Protein AF-A0A8T5G2V6-F1 (afdb_monomer_lite)

Radius of gyration: 31.59 Å; chains: 1; bounding box: 66×45×73 Å

Sequence (90 aa):
MLSEISKVLDKRRTELTELLENKSGEIEIEKQHQIFGAINEIDVMVQTLEYYRAKELREPTPEIKLIGPQESGSTFKKLFNNINKVFKNR

pLDDT: mean 80.47, std 16.75, range [46.28, 97.81]

Secondary structure (DSSP, 8-state):
-HHHHHHHHHHHHHHHHHHHHHHGGGS-HHHHHHHHHHHHHHHHHHHHHHHHHHHHHHSPPP----------TTHHHHHHHHHHHHTT--

Structure (mmCIF, N/CA/C/O backbone):
data_AF-A0A8T5G2V6-F1
#
_entry.id   AF-A0A8T5G2V6-F1
#
loop_
_atom_site.group_PDB
_atom_site.id
_atom_site.type_symbol
_atom_site.label_atom_id
_atom_site.label_alt_id
_atom_site.label_comp_id
_atom_site.label_asym_id
_atom_site.label_entity_id
_atom_site.label_seq_id
_atom_site.pdbx_PDB_ins_code
_atom_site.Cartn_x
_atom_site.Cartn_y
_atom_site.Cartn_z
_atom_site.occupancy
_atom_site.B_iso_or_equiv
_atom_site.auth_seq_id
_atom_site.auth_comp_id
_atom_site.auth_asym_id
_atom_site.auth_atom_id
_atom_site.pdbx_PDB_model_num
ATOM 1 N N . MET A 1 1 ? 1.894 -7.832 -15.229 1.00 65.62 1 MET A N 1
ATOM 2 C CA . MET A 1 1 ? 2.782 -7.787 -14.049 1.00 65.62 1 MET A CA 1
ATOM 3 C C . MET A 1 1 ? 2.690 -6.463 -13.286 1.00 65.62 1 MET A C 1
ATOM 5 O O . MET A 1 1 ? 1.947 -6.433 -12.317 1.00 65.62 1 MET A O 1
ATOM 9 N N . LEU A 1 2 ? 3.326 -5.352 -13.704 1.00 75.19 2 LEU A N 1
ATOM 10 C CA . LEU A 1 2 ? 3.267 -4.077 -12.948 1.00 75.19 2 LEU A CA 1
ATOM 11 C C . LEU A 1 2 ? 1.831 -3.566 -12.724 1.00 75.19 2 LEU A C 1
ATOM 13 O O . LEU A 1 2 ? 1.473 -3.191 -11.616 1.00 75.19 2 LEU A O 1
ATOM 17 N N . SER A 1 3 ? 0.969 -3.656 -13.742 1.00 77.75 3 SER A N 1
ATOM 18 C CA . SER A 1 3 ? -0.443 -3.264 -13.623 1.00 77.75 3 SER A CA 1
ATOM 19 C C . SER A 1 3 ? -1.269 -4.150 -12.686 1.00 77.75 3 SER A C 1
ATOM 21 O O . SER A 1 3 ? -2.317 -3.727 -12.216 1.00 77.75 3 SER A O 1
ATOM 23 N N . GLU A 1 4 ? -0.866 -5.403 -12.472 1.00 86.75 4 GLU A N 1
ATOM 24 C CA . GLU A 1 4 ? -1.564 -6.323 -11.563 1.00 86.75 4 GLU A CA 1
ATOM 25 C C . GLU A 1 4 ? -1.154 -6.046 -10.121 1.00 86.75 4 GLU A C 1
ATOM 27 O O . GLU A 1 4 ? -2.012 -6.015 -9.244 1.00 86.75 4 GLU A O 1
ATOM 32 N N . ILE A 1 5 ? 0.131 -5.753 -9.898 1.00 88.75 5 ILE A N 1
ATOM 33 C CA . ILE A 1 5 ? 0.656 -5.333 -8.596 1.00 88.75 5 ILE A CA 1
ATOM 34 C C . ILE A 1 5 ? -0.028 -4.036 -8.149 1.00 88.75 5 ILE A C 1
ATOM 36 O O . ILE A 1 5 ? -0.551 -3.993 -7.038 1.00 88.75 5 ILE A O 1
ATOM 40 N N . SER A 1 6 ? -0.123 -3.023 -9.021 1.00 87.12 6 SER A N 1
ATOM 41 C CA . SER A 1 6 ? -0.829 -1.772 -8.699 1.00 87.12 6 SER A CA 1
ATOM 42 C C . SER A 1 6 ? -2.286 -2.011 -8.292 1.00 87.12 6 SER A C 1
ATOM 44 O O . SER A 1 6 ? -2.722 -1.485 -7.279 1.00 87.12 6 SER A O 1
ATOM 46 N N . LYS A 1 7 ? -3.022 -2.880 -9.002 1.00 90.88 7 LYS A N 1
ATOM 47 C CA . LYS A 1 7 ? -4.419 -3.206 -8.654 1.00 90.88 7 LYS A CA 1
ATOM 48 C C . LYS A 1 7 ? -4.558 -3.856 -7.278 1.00 90.88 7 LYS A C 1
ATOM 50 O O . LYS A 1 7 ? -5.517 -3.574 -6.565 1.00 90.88 7 LYS A O 1
ATOM 55 N N . VAL A 1 8 ? -3.637 -4.752 -6.917 1.00 95.38 8 VAL A N 1
ATOM 56 C CA . VAL A 1 8 ? -3.638 -5.400 -5.595 1.00 95.38 8 VAL A CA 1
ATOM 57 C C . VAL A 1 8 ? -3.340 -4.379 -4.499 1.00 95.38 8 VAL A C 1
ATOM 59 O O . VAL A 1 8 ? -4.016 -4.378 -3.472 1.00 95.38 8 VAL A O 1
ATOM 62 N N . LEU A 1 9 ? -2.369 -3.496 -4.734 1.00 94.44 9 LEU A N 1
ATOM 63 C CA . LEU A 1 9 ? -2.002 -2.427 -3.809 1.00 94.44 9 LEU A CA 1
ATOM 64 C C . LEU A 1 9 ? -3.147 -1.425 -3.614 1.00 94.44 9 LEU A C 1
ATOM 66 O O . LEU A 1 9 ? -3.505 -1.142 -2.475 1.00 94.44 9 LEU A O 1
ATOM 70 N N . ASP A 1 10 ? -3.786 -0.975 -4.694 1.00 93.00 10 ASP A N 1
ATOM 71 C CA . ASP A 1 10 ? -4.944 -0.076 -4.625 1.00 93.00 10 ASP A CA 1
ATOM 72 C C . ASP A 1 10 ? -6.104 -0.705 -3.854 1.00 93.00 10 ASP A C 1
ATOM 74 O O . ASP A 1 10 ? -6.673 -0.073 -2.964 1.00 93.00 10 ASP A O 1
ATOM 78 N N . LYS A 1 11 ? -6.420 -1.977 -4.137 1.00 96.25 11 LYS A N 1
ATOM 79 C CA . LYS A 1 11 ? -7.444 -2.709 -3.385 1.00 96.25 11 LYS A CA 1
ATOM 80 C C . LYS A 1 11 ? -7.102 -2.744 -1.896 1.00 96.25 11 LYS A C 1
ATOM 82 O O . LYS A 1 11 ? -7.967 -2.491 -1.061 1.00 96.25 11 LYS A O 1
ATOM 87 N N . ARG A 1 12 ? -5.843 -3.034 -1.558 1.00 97.12 12 ARG A N 1
ATOM 88 C CA . ARG A 1 12 ? -5.404 -3.104 -0.165 1.00 97.12 12 ARG A CA 1
ATOM 89 C C . ARG A 1 12 ? -5.474 -1.746 0.528 1.00 97.12 12 ARG A C 1
ATOM 91 O O . ARG A 1 12 ? -5.866 -1.696 1.691 1.00 97.12 12 ARG A O 1
ATOM 98 N N . ARG A 1 13 ? -5.141 -0.660 -0.174 1.00 96.94 13 ARG A N 1
ATOM 99 C CA . ARG A 1 13 ? -5.318 0.705 0.333 1.00 96.94 13 ARG A CA 1
ATOM 100 C C . ARG A 1 13 ? -6.779 0.953 0.688 1.00 96.94 13 ARG A C 1
ATOM 102 O O . ARG A 1 13 ? -7.052 1.339 1.816 1.00 96.94 13 ARG A O 1
ATOM 109 N N . THR A 1 14 ? -7.700 0.662 -0.233 1.00 97.06 14 THR A N 1
ATOM 110 C CA . THR A 1 14 ? -9.142 0.830 -0.007 1.00 97.06 14 THR A CA 1
ATOM 111 C C . THR A 1 14 ? -9.624 0.047 1.212 1.00 97.06 14 THR A C 1
ATOM 113 O O . THR A 1 14 ? -10.270 0.629 2.075 1.00 97.06 14 THR A O 1
ATOM 116 N N . GLU A 1 15 ? -9.243 -1.226 1.350 1.00 97.31 15 GLU A N 1
ATOM 117 C CA . GLU A 1 15 ? -9.611 -2.042 2.519 1.00 97.31 15 GLU A CA 1
ATOM 118 C C . GLU A 1 15 ? -9.129 -1.431 3.848 1.00 97.31 15 GLU A C 1
ATOM 120 O O . GLU A 1 15 ? -9.835 -1.478 4.854 1.00 97.31 15 GLU A O 1
ATOM 125 N N . LEU A 1 16 ? -7.914 -0.874 3.872 1.00 97.00 16 LEU A N 1
ATOM 126 C CA . LEU A 1 16 ? -7.339 -0.255 5.069 1.00 97.00 16 LEU A CA 1
ATOM 127 C C . LEU A 1 16 ? -7.987 1.097 5.386 1.00 97.00 16 LEU A C 1
ATOM 129 O O . LEU A 1 16 ? -8.224 1.401 6.556 1.00 97.00 16 LEU A O 1
ATOM 133 N N . THR A 1 17 ? -8.304 1.888 4.362 1.00 96.38 17 THR A N 1
ATOM 134 C CA . THR A 1 17 ? -9.058 3.136 4.511 1.00 96.38 17 THR A CA 1
ATOM 135 C C . THR A 1 17 ? -10.449 2.855 5.069 1.00 96.38 17 THR A C 1
ATOM 137 O O . THR A 1 17 ? -10.818 3.430 6.090 1.00 96.38 17 THR A O 1
ATOM 140 N N . GLU A 1 18 ? -11.174 1.895 4.490 1.00 96.62 18 GLU A N 1
ATOM 141 C CA . GLU A 1 18 ? -12.493 1.476 4.975 1.00 96.62 18 GLU A CA 1
ATOM 142 C C . GLU A 1 18 ? -12.435 0.955 6.415 1.00 96.62 18 GLU A C 1
ATOM 144 O O . GLU A 1 18 ? -13.357 1.189 7.200 1.00 96.62 18 GLU A O 1
ATOM 149 N N . LEU A 1 19 ? -11.358 0.256 6.787 1.00 95.12 19 LEU A N 1
ATOM 150 C CA . LEU A 1 19 ? -11.155 -0.218 8.152 1.00 95.12 19 LEU A CA 1
ATOM 151 C C . LEU A 1 19 ? -11.036 0.948 9.147 1.00 95.12 19 LEU A C 1
ATOM 153 O O . LEU A 1 19 ? -11.636 0.888 10.220 1.00 95.12 19 LEU A O 1
ATOM 157 N N . LEU A 1 20 ? -10.303 2.010 8.803 1.00 94.81 20 LEU A N 1
ATOM 158 C CA . LEU A 1 20 ? -10.188 3.199 9.654 1.00 94.81 20 LEU A CA 1
ATOM 159 C C . LEU A 1 20 ? -11.485 4.009 9.690 1.00 94.81 20 LEU A C 1
ATOM 161 O O . LEU A 1 20 ? -11.928 4.408 10.766 1.00 94.81 20 LEU A O 1
ATOM 165 N N . GLU A 1 21 ? -12.119 4.229 8.543 1.00 93.94 21 GLU A N 1
ATOM 166 C CA . GLU A 1 21 ? -13.341 5.034 8.463 1.00 93.94 21 GLU A CA 1
ATOM 167 C C . GLU A 1 21 ? -14.496 4.387 9.231 1.00 93.94 21 GLU A C 1
ATOM 169 O O . GLU A 1 21 ? -15.197 5.067 9.979 1.00 93.94 21 GLU A O 1
ATOM 174 N N . ASN A 1 22 ? -14.657 3.067 9.108 1.00 94.56 22 ASN A N 1
ATOM 175 C CA . ASN A 1 22 ? -15.806 2.368 9.679 1.00 94.56 22 ASN A CA 1
ATOM 176 C C . ASN A 1 22 ? -15.559 1.806 11.083 1.00 94.56 22 ASN A C 1
ATOM 178 O O . ASN A 1 22 ? -16.523 1.560 11.804 1.00 94.56 22 ASN A O 1
ATOM 182 N N . LYS A 1 23 ? -14.300 1.553 11.471 1.00 92.94 23 LYS A N 1
ATOM 183 C CA . LYS A 1 23 ? -13.970 0.868 12.736 1.00 92.94 23 LYS A CA 1
ATOM 184 C C . LYS A 1 23 ? -12.918 1.576 13.587 1.00 92.94 23 LYS A C 1
ATOM 186 O O . LYS A 1 23 ? -12.463 0.995 14.567 1.00 92.94 23 LYS A O 1
ATOM 191 N N . SER A 1 24 ? -12.537 2.820 13.287 1.00 87.69 24 SER A N 1
ATOM 192 C CA . SER A 1 24 ? -11.554 3.564 14.103 1.00 87.69 24 SER A CA 1
ATOM 193 C C . SER A 1 24 ? -11.911 3.605 15.591 1.00 87.69 24 SER A C 1
ATOM 195 O O . SER A 1 24 ? -11.033 3.409 16.420 1.00 87.69 24 SER A O 1
ATOM 197 N N . GLY A 1 25 ? -13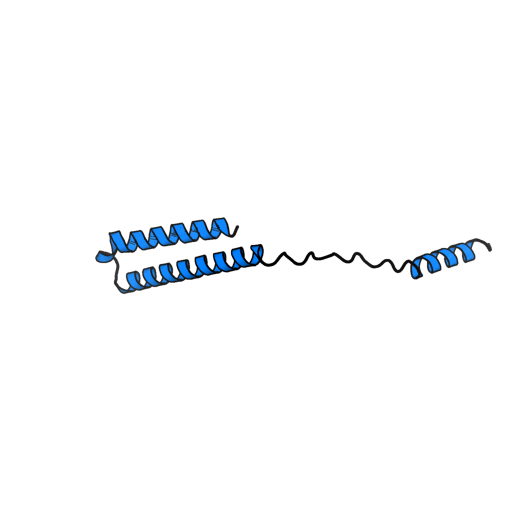.187 3.770 15.952 1.00 90.81 25 GLY A N 1
ATOM 198 C CA . GLY A 1 25 ? -13.623 3.764 17.356 1.00 90.81 25 GLY A CA 1
ATOM 199 C C . GLY A 1 25 ? -13.391 2.441 18.105 1.00 90.81 25 GLY A C 1
ATOM 200 O O . GLY A 1 25 ? -13.367 2.438 19.332 1.00 90.81 25 GLY A O 1
ATOM 201 N N . GLU A 1 26 ? -13.201 1.334 17.383 1.00 94.56 26 GLU A N 1
ATOM 202 C CA . GLU A 1 26 ? -12.974 -0.015 17.927 1.00 94.56 26 GLU A CA 1
ATOM 203 C C . GLU A 1 26 ? -11.493 -0.433 17.880 1.00 94.56 26 GLU A C 1
ATOM 205 O O . GLU A 1 26 ? -11.112 -1.451 18.458 1.00 94.56 26 GLU A O 1
ATOM 210 N N . ILE A 1 27 ? -10.650 0.332 17.181 1.00 93.94 27 ILE A N 1
ATOM 211 C CA . ILE A 1 27 ? -9.236 0.021 16.959 1.00 93.94 27 ILE A CA 1
ATOM 212 C C . ILE A 1 27 ? -8.386 0.841 17.931 1.00 93.94 27 ILE A C 1
ATOM 214 O O . ILE A 1 27 ? -8.550 2.054 18.048 1.00 93.94 27 ILE A O 1
ATOM 218 N N . GLU A 1 28 ? -7.421 0.202 18.590 1.00 96.50 28 GLU A N 1
ATOM 219 C CA . GLU A 1 28 ? -6.453 0.904 19.437 1.00 96.50 28 GLU A CA 1
ATOM 220 C C . GLU A 1 28 ? -5.683 1.972 18.646 1.00 96.50 28 GLU A C 1
ATOM 222 O O . GLU A 1 28 ? -5.275 1.741 17.509 1.00 96.50 28 GLU A O 1
ATOM 227 N N . ILE A 1 29 ? -5.421 3.129 19.259 1.00 95.38 29 ILE A N 1
ATOM 228 C CA . ILE A 1 29 ? -4.755 4.271 18.603 1.00 95.38 29 ILE A CA 1
ATOM 229 C C . ILE A 1 29 ? -3.430 3.861 17.940 1.00 95.38 29 ILE A C 1
ATOM 231 O O . ILE A 1 29 ? -3.144 4.260 16.813 1.00 95.38 29 ILE A O 1
ATOM 235 N N . GLU A 1 30 ? -2.636 3.015 18.599 1.00 95.94 30 GLU A N 1
ATOM 236 C CA . GLU A 1 30 ? -1.381 2.515 18.030 1.00 95.94 30 GLU A CA 1
ATOM 237 C C . GLU A 1 30 ? -1.617 1.728 16.732 1.00 95.94 30 GLU A C 1
ATOM 239 O O . GLU A 1 30 ? -0.909 1.912 15.740 1.00 95.94 30 GLU A O 1
ATOM 244 N N . LYS A 1 31 ? -2.659 0.892 16.703 1.00 96.06 31 LYS A N 1
ATOM 245 C CA . LYS A 1 31 ? -3.059 0.145 15.509 1.00 96.06 31 LYS A CA 1
ATOM 246 C C . LYS A 1 31 ? -3.587 1.062 14.415 1.00 96.06 31 LYS A C 1
ATOM 248 O O . LYS A 1 31 ? -3.276 0.825 13.251 1.00 96.06 31 LYS A O 1
ATOM 253 N N . GLN A 1 32 ? -4.298 2.132 14.762 1.00 96.12 32 GLN A N 1
ATOM 254 C CA . GLN A 1 32 ? -4.715 3.135 13.780 1.00 96.12 32 GLN A CA 1
ATOM 255 C C . GLN A 1 32 ? -3.507 3.805 13.114 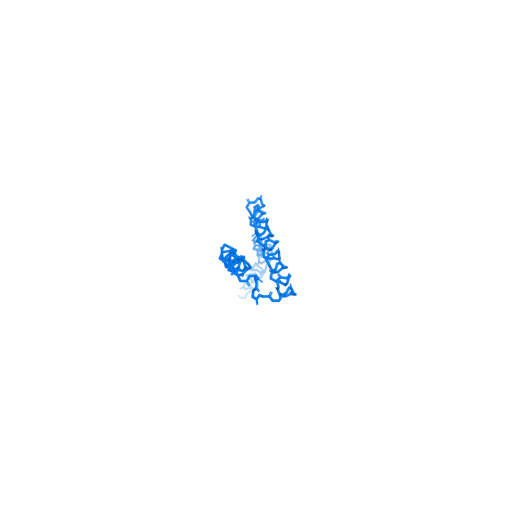1.00 96.12 32 GLN A C 1
ATOM 257 O O . GLN A 1 32 ? -3.463 3.899 11.888 1.00 96.12 32 GLN A O 1
ATOM 262 N N . HIS A 1 33 ? -2.493 4.197 13.893 1.00 96.50 33 HIS A N 1
ATOM 263 C CA . HIS A 1 33 ? -1.250 4.755 13.351 1.00 96.50 33 HIS A CA 1
ATOM 264 C C . HIS A 1 33 ? -0.503 3.759 12.458 1.00 96.50 33 HIS A C 1
ATOM 266 O O . HIS A 1 33 ? -0.011 4.144 11.400 1.00 96.50 33 HIS A O 1
ATOM 272 N N . GLN A 1 34 ? -0.447 2.479 12.842 1.00 97.25 34 GLN A N 1
ATOM 273 C CA . GLN A 1 34 ? 0.150 1.428 12.008 1.00 97.25 34 GLN A CA 1
ATOM 274 C C . GLN A 1 34 ? -0.590 1.285 10.670 1.00 97.25 34 GLN A C 1
ATOM 276 O O . GLN A 1 34 ? 0.049 1.201 9.623 1.00 97.25 34 GLN A O 1
ATOM 281 N N . ILE A 1 35 ? -1.927 1.306 10.688 1.00 97.06 35 ILE A N 1
ATOM 282 C CA . ILE A 1 35 ? -2.739 1.246 9.466 1.00 97.06 35 ILE A CA 1
ATOM 283 C C . ILE A 1 35 ? -2.498 2.484 8.594 1.00 97.06 35 ILE A C 1
ATOM 285 O O . ILE A 1 35 ? -2.318 2.349 7.386 1.00 97.06 35 ILE A O 1
ATOM 289 N N . PHE A 1 36 ? -2.430 3.673 9.194 1.00 96.94 36 PHE A N 1
ATOM 290 C CA . PHE A 1 36 ? -2.130 4.909 8.471 1.00 96.94 36 PHE A CA 1
ATOM 291 C C . PHE A 1 36 ? -0.738 4.870 7.819 1.00 96.94 36 PHE A C 1
ATOM 293 O O . PHE A 1 36 ? -0.585 5.235 6.654 1.00 96.94 36 PHE A O 1
ATOM 300 N N . GLY A 1 37 ? 0.268 4.364 8.540 1.00 97.75 37 GLY A N 1
ATOM 301 C CA . GLY A 1 37 ? 1.609 4.137 8.000 1.00 97.75 37 GLY A CA 1
ATOM 302 C C . GLY A 1 37 ? 1.595 3.184 6.804 1.00 97.75 37 GLY A C 1
ATOM 303 O O . GLY A 1 37 ? 2.150 3.509 5.757 1.00 97.75 37 GLY A O 1
ATOM 304 N N . ALA A 1 38 ? 0.877 2.063 6.917 1.00 97.75 38 ALA A N 1
ATOM 305 C CA . ALA A 1 38 ? 0.738 1.097 5.830 1.00 97.75 38 ALA A CA 1
ATOM 306 C C . ALA A 1 38 ? 0.040 1.688 4.589 1.00 97.75 38 ALA A C 1
ATOM 308 O O . ALA A 1 38 ? 0.462 1.416 3.467 1.00 97.75 38 ALA A O 1
ATOM 309 N N . ILE A 1 39 ? -0.996 2.517 4.769 1.00 97.81 39 ILE A N 1
ATOM 310 C CA . ILE A 1 39 ? -1.658 3.240 3.667 1.00 97.81 39 ILE A CA 1
ATOM 311 C C . ILE A 1 39 ? -0.649 4.136 2.937 1.00 97.81 39 ILE A C 1
ATOM 313 O O . ILE A 1 39 ? -0.542 4.072 1.713 1.00 97.81 39 ILE A O 1
ATOM 317 N N . ASN A 1 40 ? 0.137 4.915 3.683 1.00 97.62 40 ASN A N 1
ATOM 318 C CA . ASN A 1 40 ? 1.131 5.814 3.103 1.00 97.62 40 ASN A CA 1
ATOM 319 C C . ASN A 1 40 ? 2.252 5.058 2.365 1.00 97.62 40 ASN A C 1
ATOM 321 O O . ASN A 1 40 ? 2.669 5.465 1.282 1.00 97.62 40 ASN A O 1
ATOM 325 N N . GLU A 1 41 ? 2.726 3.936 2.912 1.00 97.81 41 GLU A N 1
ATOM 326 C CA . GLU A 1 41 ? 3.704 3.074 2.232 1.00 97.81 41 GLU A CA 1
ATOM 327 C C . GLU A 1 41 ? 3.162 2.519 0.908 1.00 97.81 41 GLU A C 1
ATOM 329 O O . GLU A 1 41 ? 3.887 2.476 -0.090 1.00 97.81 41 GLU A O 1
ATOM 334 N N . ILE A 1 42 ? 1.880 2.137 0.875 1.00 96.75 42 ILE A N 1
ATOM 335 C CA . ILE A 1 42 ? 1.215 1.690 -0.353 1.00 96.75 42 ILE A CA 1
ATOM 336 C C . ILE A 1 42 ? 1.182 2.816 -1.391 1.00 96.75 42 ILE A C 1
ATOM 338 O O . ILE A 1 42 ? 1.540 2.573 -2.546 1.00 96.75 42 ILE A O 1
ATOM 342 N N . ASP A 1 43 ? 0.814 4.037 -1.003 1.00 95.56 43 ASP A N 1
ATOM 343 C CA . ASP A 1 43 ? 0.766 5.173 -1.933 1.00 95.56 43 ASP A CA 1
ATOM 344 C C . ASP A 1 43 ? 2.142 5.490 -2.532 1.00 95.56 43 ASP A C 1
ATOM 346 O O . ASP A 1 43 ? 2.273 5.652 -3.750 1.00 95.56 43 ASP A O 1
ATOM 350 N N . VAL A 1 44 ? 3.192 5.499 -1.705 1.00 96.75 44 VAL A N 1
ATOM 351 C CA . VAL A 1 44 ? 4.577 5.693 -2.170 1.00 96.75 44 VAL A CA 1
ATOM 352 C C . VAL A 1 44 ? 4.999 4.581 -3.135 1.00 96.75 44 VAL A C 1
ATOM 354 O O . VAL A 1 44 ? 5.640 4.851 -4.159 1.00 96.75 44 VAL A O 1
ATOM 357 N N . MET A 1 45 ? 4.630 3.329 -2.855 1.00 95.69 45 MET A N 1
ATOM 358 C CA . MET A 1 45 ? 4.934 2.206 -3.740 1.00 95.69 45 MET A CA 1
ATOM 359 C C . MET A 1 45 ? 4.221 2.350 -5.090 1.00 95.69 45 MET A C 1
ATOM 361 O O . MET A 1 45 ? 4.860 2.200 -6.132 1.00 95.69 45 MET A O 1
ATOM 365 N N . VAL A 1 46 ? 2.926 2.682 -5.100 1.00 92.88 46 VAL A N 1
ATOM 366 C CA . VAL A 1 46 ? 2.160 2.878 -6.344 1.00 92.88 46 VAL A CA 1
ATOM 367 C C . VAL A 1 46 ? 2.787 3.981 -7.200 1.00 92.88 46 VAL A C 1
ATOM 369 O O . VAL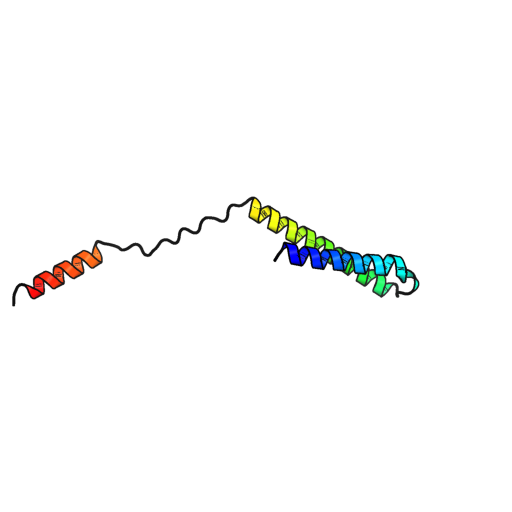 A 1 46 ? 3.070 3.740 -8.375 1.00 92.88 46 VAL A O 1
ATOM 372 N N . GLN A 1 47 ? 3.113 5.134 -6.608 1.00 93.31 47 GLN A N 1
ATOM 373 C CA . GLN A 1 47 ? 3.789 6.235 -7.311 1.00 93.31 47 GLN A CA 1
ATOM 374 C C . GLN A 1 47 ? 5.147 5.809 -7.883 1.00 93.31 47 GLN A C 1
ATOM 376 O O . GLN A 1 47 ? 5.514 6.178 -9.001 1.00 93.31 47 GLN A O 1
ATOM 381 N N . THR A 1 48 ? 5.890 4.992 -7.136 1.00 93.69 48 THR A N 1
ATOM 382 C CA . THR A 1 48 ? 7.182 4.464 -7.585 1.00 93.69 48 THR A CA 1
ATOM 383 C C . THR A 1 48 ? 7.013 3.558 -8.807 1.00 93.69 48 THR A C 1
ATOM 385 O O . THR A 1 48 ? 7.743 3.700 -9.791 1.00 93.69 48 THR A O 1
ATOM 388 N N . LEU A 1 49 ? 6.030 2.653 -8.796 1.00 91.12 49 LEU A N 1
ATOM 389 C CA . LEU A 1 49 ? 5.740 1.776 -9.936 1.00 91.12 49 LEU A CA 1
ATOM 390 C C . LEU A 1 49 ? 5.296 2.573 -11.171 1.00 91.12 49 LEU A C 1
ATOM 392 O O . LEU A 1 49 ? 5.718 2.266 -12.288 1.00 91.12 49 LEU A O 1
ATOM 396 N N . GLU A 1 50 ? 4.482 3.611 -10.981 1.00 90.00 50 GLU A N 1
ATOM 397 C CA . GLU A 1 50 ? 4.067 4.513 -12.060 1.00 90.00 50 GLU A CA 1
ATOM 398 C C . GLU A 1 50 ? 5.247 5.267 -12.670 1.00 90.00 50 GLU A C 1
ATOM 400 O O . GLU A 1 50 ? 5.352 5.346 -13.897 1.00 90.00 50 GLU A O 1
ATOM 405 N N . TYR A 1 51 ? 6.169 5.760 -11.838 1.00 91.12 51 TYR A N 1
ATOM 406 C CA . TYR A 1 51 ? 7.398 6.398 -12.301 1.00 91.12 51 TYR A CA 1
ATOM 407 C C . TYR A 1 51 ? 8.213 5.465 -13.207 1.00 91.12 51 TYR A C 1
ATOM 409 O O . TYR A 1 51 ? 8.578 5.857 -14.318 1.00 91.12 51 TYR A O 1
ATOM 417 N N . TYR A 1 52 ? 8.465 4.223 -12.780 1.00 87.25 52 TYR A N 1
ATOM 418 C CA . TYR A 1 52 ? 9.239 3.270 -13.583 1.00 87.25 52 TYR A CA 1
ATOM 419 C C . TYR A 1 52 ? 8.518 2.877 -14.871 1.00 87.25 52 TYR A C 1
ATOM 421 O O . TYR A 1 52 ? 9.143 2.840 -15.929 1.00 87.25 52 TYR A O 1
ATOM 429 N N . ARG A 1 53 ? 7.196 2.696 -14.824 1.00 86.12 53 ARG A N 1
ATOM 430 C CA . ARG A 1 53 ? 6.391 2.452 -16.026 1.00 86.12 53 ARG A CA 1
ATOM 431 C C . ARG A 1 53 ? 6.472 3.619 -17.015 1.00 86.12 53 ARG A C 1
ATOM 433 O O . ARG A 1 53 ? 6.605 3.410 -18.219 1.00 86.12 53 ARG A O 1
ATOM 440 N N . ALA A 1 54 ? 6.389 4.854 -16.524 1.00 86.38 54 ALA A N 1
ATOM 441 C CA . ALA A 1 54 ? 6.521 6.044 -17.357 1.00 86.38 54 ALA A CA 1
ATOM 442 C C . ALA A 1 54 ? 7.942 6.193 -17.921 1.00 86.38 54 ALA A C 1
ATOM 444 O O . ALA A 1 54 ? 8.106 6.663 -19.047 1.00 86.38 54 ALA A O 1
ATOM 445 N N . LYS A 1 55 ? 8.961 5.779 -17.162 1.00 86.19 55 LYS A N 1
ATOM 446 C CA . LYS A 1 55 ? 10.354 5.762 -17.611 1.00 86.19 55 LYS A CA 1
ATOM 447 C C . LYS A 1 55 ? 10.576 4.752 -18.740 1.00 86.19 55 LYS A C 1
ATOM 449 O O . LYS A 1 55 ? 11.148 5.133 -19.756 1.00 86.19 55 LYS A O 1
ATOM 454 N N . GLU A 1 56 ? 10.065 3.527 -18.611 1.00 79.56 56 GLU A N 1
ATOM 455 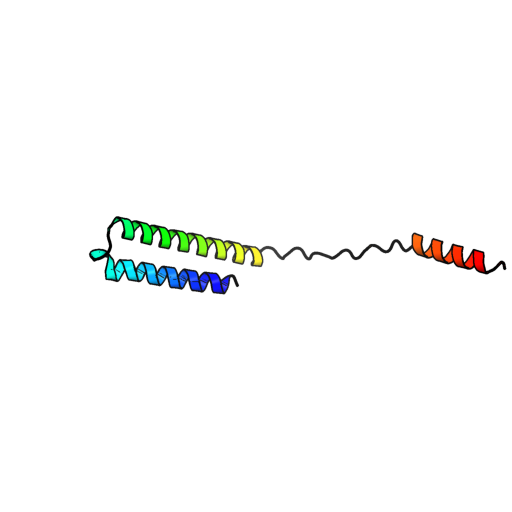C CA . GLU A 1 56 ? 10.127 2.497 -19.665 1.00 79.56 56 GLU A CA 1
ATOM 456 C C . GLU A 1 56 ? 9.493 2.962 -20.985 1.00 79.56 56 GLU A C 1
ATOM 458 O O . GLU A 1 56 ? 9.983 2.641 -22.061 1.00 79.56 56 GLU A O 1
ATOM 463 N N . LEU A 1 57 ? 8.417 3.752 -20.917 1.00 75.88 57 LEU A N 1
ATOM 464 C CA . LEU A 1 57 ? 7.767 4.320 -22.103 1.00 75.88 57 LEU A CA 1
ATOM 465 C C . LEU A 1 57 ? 8.579 5.445 -2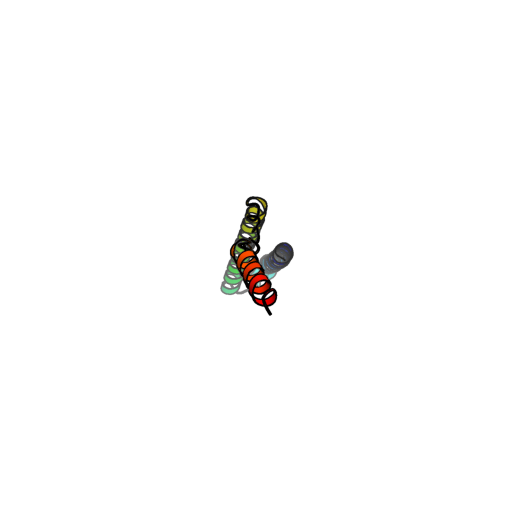2.767 1.00 75.88 57 LEU A C 1
ATOM 467 O O . LEU A 1 57 ? 8.387 5.714 -23.952 1.00 75.88 57 LEU A O 1
ATOM 471 N N . ARG A 1 58 ? 9.434 6.143 -22.009 1.00 75.56 58 ARG A N 1
ATOM 472 C CA . ARG A 1 58 ? 10.204 7.309 -22.483 1.00 75.56 58 ARG A CA 1
ATOM 473 C C . ARG A 1 58 ? 11.590 6.944 -22.990 1.00 75.56 58 ARG A C 1
ATOM 475 O O . ARG A 1 58 ? 12.067 7.569 -23.932 1.00 75.56 58 ARG A O 1
ATOM 482 N N . GLU A 1 59 ? 12.242 5.979 -22.356 1.00 70.38 59 GLU A N 1
ATOM 483 C CA . GLU A 1 59 ? 13.550 5.486 -22.769 1.00 70.38 59 GLU A CA 1
ATOM 484 C C . GLU A 1 59 ? 13.333 4.244 -23.640 1.00 70.38 59 GLU A C 1
ATOM 486 O O . GLU A 1 59 ? 13.061 3.174 -23.092 1.00 70.38 59 GLU A O 1
ATOM 491 N N . PRO A 1 60 ? 13.416 4.344 -24.986 1.00 61.19 60 PRO A N 1
ATOM 492 C CA . PRO A 1 60 ? 13.398 3.150 -25.814 1.00 61.19 60 PRO A CA 1
ATOM 493 C C . PRO A 1 60 ? 14.526 2.247 -25.327 1.00 61.19 60 PRO A C 1
ATOM 495 O O . PRO A 1 60 ? 15.677 2.682 -25.234 1.00 61.19 60 PRO A O 1
ATOM 498 N N . THR A 1 61 ? 14.180 1.010 -24.968 1.00 64.25 61 THR A N 1
ATOM 499 C CA . THR A 1 61 ? 15.157 0.006 -24.557 1.00 64.25 61 THR A CA 1
ATOM 500 C C . THR A 1 61 ? 16.258 0.002 -25.614 1.00 64.25 61 THR A C 1
ATOM 502 O O . THR A 1 61 ? 15.926 -0.162 -26.793 1.00 64.25 61 THR A O 1
ATOM 505 N N . PRO A 1 62 ? 17.534 0.252 -25.259 1.00 64.25 62 PRO A N 1
ATOM 506 C CA . PRO A 1 62 ? 18.594 0.240 -26.248 1.00 64.25 62 PRO A CA 1
ATOM 507 C C . PRO A 1 62 ? 18.546 -1.132 -26.898 1.00 64.25 62 PRO A C 1
ATOM 509 O O . PRO A 1 62 ? 18.666 -2.150 -26.217 1.00 64.25 62 PRO A O 1
ATOM 512 N N . GLU A 1 63 ? 18.265 -1.144 -28.198 1.00 63.28 63 GLU A N 1
ATOM 513 C CA . GLU A 1 63 ? 18.174 -2.356 -28.988 1.00 63.28 63 GLU A CA 1
ATOM 514 C C . GLU A 1 63 ? 19.518 -3.068 -28.814 1.00 63.28 63 GLU A C 1
ATOM 516 O O . GLU A 1 63 ? 20.545 -2.620 -29.334 1.00 63.28 63 GLU A O 1
ATOM 521 N N . ILE A 1 64 ? 19.550 -4.113 -27.980 1.00 62.28 64 ILE A N 1
ATOM 522 C CA . ILE A 1 64 ? 20.759 -4.899 -27.767 1.00 62.28 64 ILE A CA 1
ATOM 523 C C . ILE A 1 64 ? 20.967 -5.630 -29.082 1.00 62.28 64 ILE A C 1
ATOM 525 O O . ILE A 1 64 ? 20.436 -6.717 -29.307 1.00 62.28 64 ILE A O 1
ATOM 529 N N . LYS A 1 65 ? 21.717 -5.007 -29.991 1.00 59.69 65 LYS A N 1
ATOM 530 C CA . LYS A 1 65 ? 22.231 -5.683 -31.170 1.00 59.69 65 LYS A CA 1
ATOM 531 C C . LYS A 1 65 ? 23.154 -6.761 -30.639 1.00 59.69 65 LYS A C 1
ATOM 533 O O . LYS A 1 65 ? 24.276 -6.476 -30.227 1.00 59.69 65 LYS A O 1
ATOM 538 N N . LEU A 1 66 ? 22.651 -7.992 -30.605 1.00 63.53 66 LEU A N 1
ATOM 539 C CA . LEU A 1 66 ? 23.473 -9.175 -30.435 1.00 63.53 66 LEU A CA 1
ATOM 540 C C . LEU A 1 66 ? 24.489 -9.133 -31.572 1.00 63.53 66 LEU A C 1
ATOM 542 O O . LEU A 1 66 ? 24.171 -9.439 -32.721 1.00 63.53 66 LEU A O 1
ATOM 546 N N . ILE A 1 67 ? 25.699 -8.668 -31.266 1.00 66.81 67 ILE A N 1
ATOM 547 C CA . ILE A 1 67 ? 26.833 -8.808 -32.163 1.00 66.81 67 ILE A CA 1
ATOM 548 C C . ILE A 1 67 ? 27.075 -10.312 -32.190 1.00 66.81 67 ILE A C 1
ATOM 550 O O . ILE A 1 67 ? 27.705 -10.868 -31.291 1.00 66.81 67 ILE A O 1
ATOM 554 N N . GLY A 1 68 ? 26.486 -10.986 -33.181 1.00 59.84 68 GLY A N 1
ATOM 555 C CA . GLY A 1 68 ? 26.856 -12.353 -33.511 1.00 59.84 68 GLY A CA 1
ATOM 556 C C . GLY A 1 68 ? 28.379 -12.416 -33.638 1.00 59.84 68 GLY A C 1
ATOM 557 O O . GLY A 1 68 ? 28.989 -11.405 -34.010 1.00 59.84 68 GLY A O 1
ATOM 558 N N . PRO A 1 69 ? 29.012 -13.545 -33.279 1.00 58.22 69 PRO A N 1
ATOM 559 C CA . PRO A 1 69 ? 30.462 -13.662 -33.332 1.00 58.22 69 PRO A CA 1
ATOM 560 C C . PRO A 1 69 ? 30.934 -13.153 -34.693 1.00 58.22 69 PRO A C 1
ATOM 562 O O . PRO A 1 69 ? 30.472 -13.639 -35.723 1.00 58.22 69 PRO A O 1
ATOM 565 N N . GLN A 1 70 ? 31.789 -12.121 -34.699 1.00 57.84 70 GLN A N 1
ATOM 566 C CA . GLN A 1 70 ? 32.433 -11.685 -35.929 1.00 57.84 70 GLN A CA 1
ATOM 567 C C . GLN A 1 70 ? 33.216 -12.887 -36.437 1.00 57.84 70 GLN A C 1
ATOM 569 O O . GLN A 1 70 ? 34.298 -13.199 -35.932 1.00 57.84 70 GLN A O 1
ATOM 574 N N . GLU A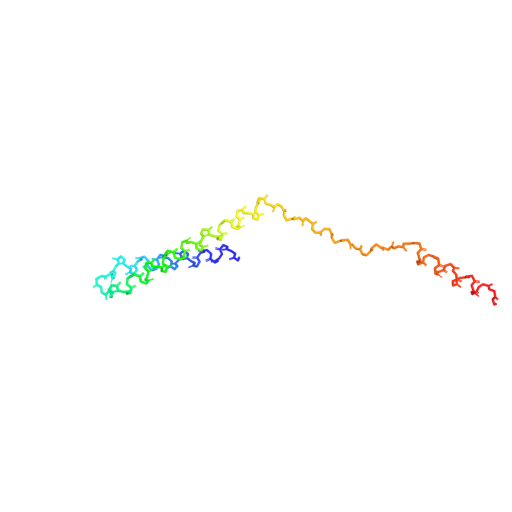 1 71 ? 32.657 -13.594 -37.414 1.00 57.44 71 GLU A N 1
ATOM 575 C CA . GLU A 1 71 ? 33.418 -14.558 -38.174 1.00 57.44 71 GLU A CA 1
ATOM 576 C C . GLU A 1 71 ? 34.526 -13.764 -38.857 1.00 57.44 71 GLU A C 1
ATOM 578 O O . GLU A 1 71 ? 34.329 -13.092 -39.870 1.00 57.44 71 GLU A O 1
ATOM 583 N N . SER A 1 72 ? 35.713 -13.808 -38.255 1.00 52.25 72 SER A N 1
ATOM 584 C CA . SER A 1 72 ? 36.956 -13.413 -38.895 1.00 52.25 72 SER A CA 1
ATOM 585 C C . SER A 1 72 ? 37.184 -14.372 -40.068 1.00 52.25 72 SER A C 1
ATOM 587 O O . SER A 1 72 ? 37.957 -15.330 -40.013 1.00 52.25 72 SER A O 1
ATOM 589 N N . GLY A 1 73 ? 36.484 -14.112 -41.174 1.00 52.50 73 GLY A N 1
ATOM 590 C CA . GLY A 1 73 ? 36.517 -14.883 -42.416 1.00 52.50 73 GLY A CA 1
ATOM 591 C C . GLY A 1 73 ? 37.890 -14.912 -43.098 1.00 52.50 73 GLY A C 1
ATOM 592 O O . GLY A 1 73 ? 38.018 -15.444 -44.198 1.00 52.50 73 GLY A O 1
ATOM 593 N N . SER A 1 74 ? 38.935 -14.367 -42.467 1.00 55.47 74 SER A N 1
ATOM 594 C CA . SER A 1 74 ? 40.318 -14.470 -42.928 1.00 55.47 74 SER A CA 1
ATOM 595 C C . SER A 1 74 ? 41.064 -15.666 -42.321 1.00 55.47 74 SER A C 1
ATOM 597 O O . SER A 1 74 ? 41.948 -16.212 -42.985 1.00 55.47 74 SER A O 1
ATOM 599 N N . THR A 1 75 ? 40.699 -16.134 -41.121 1.00 59.03 75 THR A N 1
ATOM 600 C CA . THR A 1 75 ? 41.443 -17.200 -40.422 1.00 59.03 75 THR A CA 1
ATOM 601 C C . THR A 1 75 ? 40.961 -18.588 -40.839 1.00 59.03 75 THR A C 1
ATOM 603 O O . THR A 1 75 ? 41.772 -19.436 -41.214 1.00 59.03 75 THR A O 1
ATOM 606 N N . PHE A 1 76 ? 39.641 -18.801 -40.902 1.00 59.75 76 PHE A N 1
ATOM 607 C CA . PHE A 1 76 ? 39.069 -20.079 -41.348 1.00 59.75 76 PHE A CA 1
ATOM 608 C C . PHE A 1 76 ? 39.371 -20.366 -42.824 1.00 59.75 76 PHE A C 1
ATOM 610 O O . PHE A 1 76 ? 39.754 -21.480 -43.174 1.00 59.75 76 PHE A O 1
ATOM 617 N N . LYS A 1 77 ? 39.317 -19.348 -43.692 1.00 59.56 77 LYS A N 1
ATOM 618 C CA . LYS A 1 77 ? 39.646 -19.494 -45.121 1.00 59.56 77 LYS A CA 1
ATOM 619 C C . LYS A 1 77 ? 41.118 -19.868 -45.346 1.00 59.56 77 LYS A C 1
ATOM 621 O O . LYS A 1 77 ? 41.422 -20.651 -46.244 1.00 59.56 77 LYS A O 1
ATOM 626 N N . LYS A 1 78 ? 42.033 -19.360 -44.506 1.00 61.31 78 LYS A N 1
ATOM 627 C CA . LYS A 1 78 ? 43.454 -19.754 -44.515 1.00 61.31 78 LYS A CA 1
ATOM 628 C C . LYS A 1 78 ? 43.655 -21.192 -44.030 1.00 61.31 78 LYS A C 1
ATOM 630 O O . LYS A 1 78 ? 44.451 -21.909 -44.631 1.00 61.31 78 LYS A O 1
ATOM 635 N N . LEU A 1 79 ? 42.909 -21.628 -43.011 1.00 62.31 79 LEU A N 1
ATOM 636 C CA . LEU A 1 79 ? 42.955 -23.011 -42.525 1.00 62.31 79 LEU A CA 1
ATOM 637 C C . LEU A 1 79 ? 42.492 -24.010 -43.598 1.00 62.31 79 LEU A C 1
ATOM 639 O O . LEU A 1 79 ? 43.220 -24.952 -43.905 1.00 62.31 79 LEU A O 1
ATOM 643 N N . PHE A 1 80 ? 41.343 -23.771 -44.238 1.00 63.97 80 PHE A N 1
ATOM 644 C CA . PHE A 1 80 ? 40.827 -24.667 -45.282 1.00 63.97 80 PHE A CA 1
ATOM 645 C C . PHE A 1 80 ? 41.710 -24.700 -46.540 1.00 63.97 80 PHE A C 1
ATOM 647 O O . PHE A 1 80 ? 41.912 -25.767 -47.124 1.00 63.97 80 PHE A O 1
ATOM 654 N N . ASN A 1 81 ? 42.306 -23.569 -46.930 1.00 60.56 81 ASN A N 1
ATOM 655 C CA . ASN A 1 81 ? 43.236 -23.541 -48.061 1.00 60.56 81 ASN A CA 1
ATOM 656 C C . ASN A 1 81 ? 44.540 -24.302 -47.782 1.00 60.56 81 ASN A C 1
ATOM 658 O O . ASN A 1 81 ? 45.073 -24.929 -48.698 1.00 60.56 81 ASN A O 1
ATOM 662 N N . ASN A 1 82 ? 45.043 -24.297 -46.543 1.00 61.50 82 ASN A N 1
ATOM 663 C CA . ASN A 1 82 ? 46.229 -25.081 -46.192 1.00 61.50 82 ASN A CA 1
ATOM 664 C C . ASN A 1 82 ? 45.940 -26.586 -46.155 1.00 61.50 82 ASN A C 1
ATOM 666 O O . ASN A 1 82 ? 46.755 -27.362 -46.649 1.00 61.50 82 ASN A O 1
ATOM 670 N N . ILE A 1 83 ? 44.774 -27.001 -45.653 1.00 63.47 83 ILE A N 1
ATOM 671 C CA . ILE A 1 83 ? 44.386 -28.420 -45.633 1.00 63.47 83 ILE A CA 1
ATOM 672 C C . ILE A 1 83 ? 44.274 -28.958 -47.070 1.00 63.47 83 ILE A C 1
ATOM 674 O O . ILE A 1 83 ? 44.902 -29.962 -47.401 1.00 63.47 83 ILE A O 1
ATOM 678 N N . ASN A 1 84 ? 43.599 -28.240 -47.973 1.00 57.19 84 ASN A N 1
ATOM 679 C CA . ASN A 1 84 ? 43.477 -28.662 -49.376 1.00 57.19 84 ASN A CA 1
ATOM 680 C C . ASN A 1 84 ? 44.812 -28.708 -50.138 1.00 57.19 84 ASN A C 1
ATOM 682 O O . ASN A 1 84 ? 44.935 -29.448 -51.115 1.00 57.19 84 ASN A O 1
ATOM 686 N N . LYS A 1 85 ? 45.822 -27.942 -49.711 1.00 57.00 85 LYS A N 1
ATOM 687 C CA . LYS A 1 85 ? 47.159 -27.967 -50.321 1.00 57.00 85 LYS A CA 1
ATOM 688 C C . LYS A 1 85 ? 47.987 -29.172 -49.861 1.00 57.00 85 LYS A C 1
ATOM 690 O O . LYS A 1 85 ? 48.773 -29.692 -50.644 1.00 57.00 85 LYS A O 1
ATOM 695 N N . VAL A 1 86 ? 47.779 -29.641 -48.629 1.00 58.84 86 VAL A N 1
ATOM 696 C CA . VAL A 1 86 ? 48.444 -30.838 -48.079 1.00 58.84 86 VAL A CA 1
ATOM 697 C C . VAL A 1 86 ? 47.877 -32.128 -48.684 1.00 58.84 86 VAL A C 1
ATOM 699 O O . VAL A 1 86 ? 48.633 -33.057 -48.947 1.00 58.84 86 VAL A O 1
ATOM 702 N N . PHE A 1 87 ? 46.575 -32.175 -48.979 1.00 56.78 87 PHE A N 1
ATOM 703 C CA . PHE A 1 87 ? 45.928 -33.362 -49.560 1.00 56.78 87 PHE A CA 1
ATOM 704 C C . PHE A 1 87 ? 46.073 -33.504 -51.086 1.00 56.78 87 PHE A C 1
ATOM 706 O O . PHE A 1 87 ? 45.744 -34.557 -51.617 1.00 56.78 87 PHE A O 1
ATOM 713 N N . LYS A 1 88 ? 46.577 -32.487 -51.801 1.00 53.50 88 LYS A N 1
ATOM 714 C CA . LYS A 1 88 ? 46.787 -32.547 -53.264 1.00 53.50 88 LYS A CA 1
ATOM 715 C C . LYS A 1 88 ? 48.157 -33.084 -53.704 1.00 53.50 88 LYS A C 1
ATOM 717 O O . LYS A 1 88 ? 48.353 -33.266 -54.898 1.00 53.50 88 LYS A O 1
ATOM 722 N N . ASN A 1 89 ? 49.076 -33.332 -52.767 1.00 54.16 89 ASN A N 1
ATOM 723 C CA . ASN A 1 89 ? 50.435 -33.827 -53.038 1.00 54.16 89 ASN A CA 1
ATOM 724 C C . ASN A 1 89 ? 50.698 -35.230 -52.442 1.00 54.16 89 ASN A C 1
ATOM 726 O O . ASN A 1 89 ? 51.831 -35.538 -52.071 1.00 54.16 89 ASN A O 1
ATOM 730 N N . ARG A 1 90 ? 49.667 -36.075 -52.336 1.00 46.28 90 ARG A N 1
ATOM 731 C CA . ARG A 1 90 ? 49.822 -37.521 -52.118 1.00 46.28 90 ARG A CA 1
ATOM 732 C C . ARG A 1 90 ? 49.194 -38.294 -53.262 1.00 46.28 90 ARG A C 1
ATOM 734 O O . ARG A 1 90 ? 48.088 -37.887 -53.676 1.00 46.28 90 ARG A O 1
#

Foldseek 3Di:
DLVVLLVVLVVLLVVLVCCCVVCVVPDDPVVNVVSVVSSVVSVVVNVVSVVVVVVCVVDPDPPPPPPDPPPPVVPVVVVVVVVVVVVVPD